Protein AF-A0A6H1L9D9-F1 (afdb_monomer)

Solvent-accessible surface area (backbone atoms only — not comparable to full-atom values): 4687 Å² total; per-residue (Å²): 108,57,56,79,69,70,66,35,45,81,39,63,31,92,90,43,74,90,46,70,43,78,47,63,68,87,80,39,68,64,56,53,52,49,52,52,50,50,52,61,62,52,44,66,84,49,66,82,51,54,70,72,55,48,53,48,50,51,52,53,53,55,57,46,46,75,74,68,52,80,82,82,78,86,126

Structure (mmCIF, N/CA/C/O backbone):
data_AF-A0A6H1L9D9-F1
#
_entry.id   AF-A0A6H1L9D9-F1
#
loop_
_atom_site.group_PDB
_atom_site.id
_atom_site.type_symbol
_atom_site.label_atom_id
_atom_site.label_alt_id
_atom_site.label_comp_id
_atom_site.label_asym_id
_atom_site.label_entity_id
_atom_site.label_seq_id
_atom_site.pdbx_PDB_ins_code
_atom_site.Cartn_x
_atom_site.Cartn_y
_atom_site.Cartn_z
_atom_site.occupancy
_atom_site.B_iso_or_equiv
_atom_site.auth_seq_id
_atom_site.auth_comp_id
_atom_site.auth_asym_id
_atom_site.auth_atom_id
_atom_site.pdbx_PDB_model_num
ATOM 1 N N . MET A 1 1 ? 8.021 -11.619 -12.541 1.00 82.31 1 MET A N 1
ATOM 2 C CA . MET A 1 1 ? 6.602 -11.519 -12.141 1.00 82.31 1 MET A CA 1
ATOM 3 C C . MET A 1 1 ? 5.946 -10.172 -12.482 1.00 82.31 1 MET A C 1
ATOM 5 O O . MET A 1 1 ? 5.112 -10.168 -13.368 1.00 82.31 1 MET A O 1
ATOM 9 N N . LEU A 1 2 ? 6.291 -9.020 -11.874 1.00 86.06 2 LEU A N 1
ATOM 10 C CA . LEU A 1 2 ? 5.580 -7.743 -12.155 1.00 86.06 2 LEU A CA 1
ATOM 11 C C . LEU A 1 2 ? 5.923 -7.093 -13.509 1.00 86.06 2 LEU A C 1
ATOM 13 O O . LEU A 1 2 ? 5.035 -6.596 -14.193 1.00 86.06 2 LEU A O 1
ATOM 17 N N . VAL A 1 3 ? 7.200 -7.131 -13.907 1.00 87.25 3 VAL A N 1
ATOM 18 C CA . VAL A 1 3 ? 7.645 -6.670 -15.239 1.00 87.25 3 VAL A CA 1
ATOM 19 C C . VAL A 1 3 ? 7.056 -7.556 -16.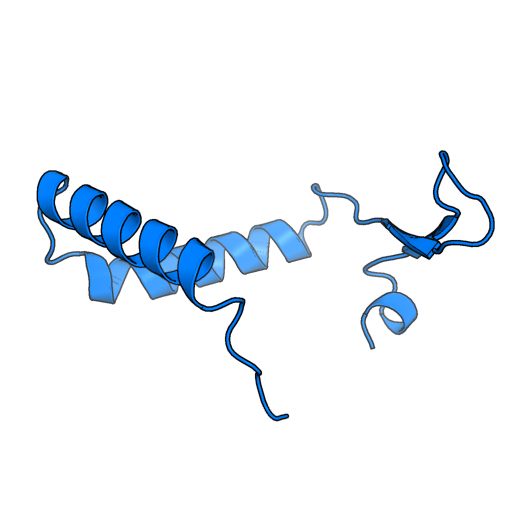339 1.00 87.25 3 VAL A C 1
ATOM 21 O O . VAL A 1 3 ? 6.567 -7.066 -17.344 1.00 87.25 3 VAL A O 1
ATOM 24 N N . GLU A 1 4 ? 7.049 -8.872 -16.119 1.00 88.19 4 GLU A N 1
ATOM 25 C CA . GLU A 1 4 ? 6.470 -9.855 -17.049 1.00 88.19 4 GLU A CA 1
ATOM 26 C C . GLU A 1 4 ? 4.952 -9.702 -17.188 1.00 88.19 4 GLU A C 1
ATOM 28 O O . GLU A 1 4 ? 4.413 -9.917 -18.267 1.00 88.19 4 GLU A O 1
ATOM 33 N N . ALA A 1 5 ? 4.268 -9.290 -16.117 1.00 84.88 5 ALA A N 1
ATOM 34 C CA . ALA A 1 5 ? 2.846 -8.960 -16.135 1.00 84.88 5 ALA A CA 1
ATOM 35 C C . ALA A 1 5 ? 2.547 -7.576 -16.748 1.00 84.88 5 ALA A C 1
ATOM 37 O O . ALA A 1 5 ? 1.385 -7.179 -16.800 1.00 84.88 5 ALA A O 1
ATOM 38 N N . GLY A 1 6 ? 3.569 -6.829 -17.187 1.00 85.88 6 GLY A N 1
ATOM 39 C CA . GLY A 1 6 ? 3.417 -5.505 -17.798 1.00 85.88 6 GLY A CA 1
ATOM 40 C C . GLY A 1 6 ? 2.960 -4.409 -16.832 1.00 85.88 6 GLY A C 1
ATOM 41 O O . GLY A 1 6 ? 2.460 -3.380 -17.272 1.00 85.88 6 GLY A O 1
ATOM 42 N N . LEU A 1 7 ? 3.096 -4.625 -15.521 1.00 84.88 7 LEU A N 1
ATOM 43 C CA . LEU A 1 7 ? 2.606 -3.696 -14.496 1.00 84.88 7 LEU A CA 1
ATOM 44 C C . LEU A 1 7 ? 3.632 -2.628 -14.115 1.00 84.88 7 LEU A C 1
ATOM 46 O O . LEU A 1 7 ? 3.271 -1.587 -13.574 1.00 84.88 7 LEU A O 1
ATOM 50 N N .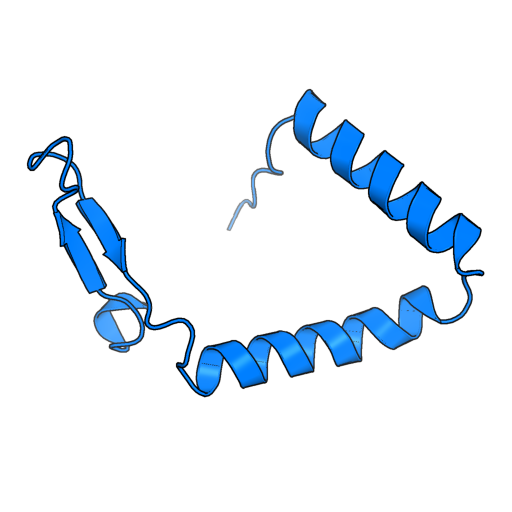 VAL A 1 8 ? 4.912 -2.902 -14.364 1.00 88.94 8 VAL A N 1
ATOM 51 C CA . VAL A 1 8 ? 6.020 -1.986 -14.092 1.00 88.94 8 VAL A CA 1
ATOM 52 C C . VAL A 1 8 ? 7.101 -2.141 -15.151 1.00 88.94 8 VAL A C 1
ATOM 54 O O . VAL A 1 8 ? 7.309 -3.231 -15.689 1.00 88.94 8 VAL A O 1
ATOM 57 N N . GLU A 1 9 ? 7.855 -1.076 -15.387 1.00 89.94 9 GLU A N 1
ATOM 58 C CA . GLU A 1 9 ? 8.983 -1.071 -16.315 1.00 89.94 9 GLU A CA 1
ATOM 59 C C . GLU A 1 9 ? 10.301 -0.813 -15.584 1.00 89.94 9 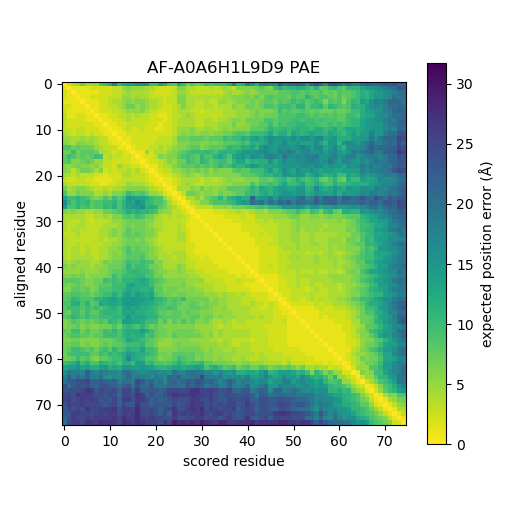GLU A C 1
ATOM 61 O O . GLU A 1 9 ? 10.360 -0.096 -14.585 1.00 89.94 9 GLU A O 1
ATOM 66 N N . ARG A 1 10 ? 11.397 -1.390 -16.083 1.00 90.31 10 ARG A N 1
ATOM 67 C CA . ARG A 1 10 ? 12.748 -1.080 -15.598 1.00 90.31 10 ARG A CA 1
ATOM 68 C C . ARG A 1 10 ? 13.333 0.033 -16.456 1.00 90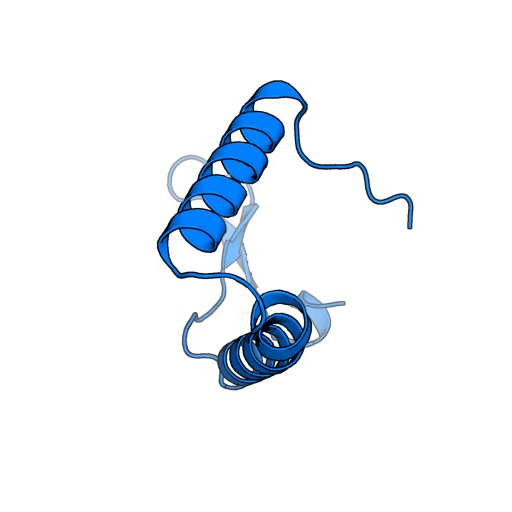.31 10 ARG A C 1
ATOM 70 O O . ARG A 1 10 ? 13.710 -0.213 -17.599 1.00 90.31 10 ARG A O 1
ATOM 77 N N . VAL A 1 11 ? 13.462 1.229 -15.894 1.00 90.81 11 VAL A N 1
ATOM 78 C CA . VAL A 1 11 ? 13.987 2.404 -16.604 1.00 90.81 11 VAL A CA 1
ATOM 79 C C . VAL A 1 11 ? 15.387 2.772 -16.099 1.00 90.81 11 VAL A C 1
ATOM 81 O O . VAL A 1 11 ? 15.673 2.584 -14.915 1.00 90.81 11 VAL A O 1
ATOM 84 N N . PRO A 1 12 ? 16.306 3.252 -16.958 1.00 91.12 12 PRO A N 1
ATOM 85 C CA . PRO A 1 12 ? 17.584 3.793 -16.503 1.00 91.12 12 PRO A CA 1
ATOM 86 C C . PRO A 1 12 ? 17.371 4.969 -15.554 1.00 91.12 12 PRO A C 1
ATOM 88 O O . PRO A 1 12 ? 16.509 5.811 -15.806 1.00 91.12 12 PRO A O 1
ATOM 91 N N . ASP A 1 13 ? 18.171 5.042 -14.495 1.00 87.88 13 ASP A N 1
ATOM 92 C CA . ASP A 1 13 ? 18.150 6.209 -13.618 1.00 87.88 13 ASP A CA 1
ATOM 93 C C . ASP A 1 13 ? 18.689 7.440 -14.388 1.00 87.88 13 ASP A C 1
ATOM 95 O O . ASP A 1 13 ? 19.738 7.345 -15.043 1.00 87.88 13 ASP A O 1
ATOM 99 N N . PRO A 1 14 ? 17.980 8.586 -14.377 1.00 85.25 14 PRO A N 1
ATOM 100 C CA . PRO A 1 14 ? 18.438 9.803 -15.042 1.00 85.25 14 PRO A CA 1
ATOM 101 C C . PRO A 1 14 ? 19.737 10.377 -14.452 1.00 85.25 14 PRO A C 1
ATOM 103 O O . PRO A 1 14 ? 20.476 11.035 -15.187 1.00 85.25 14 PRO A O 1
ATOM 106 N N . ALA A 1 15 ? 20.035 10.123 -13.174 1.00 87.75 15 ALA A N 1
ATOM 107 C CA . ALA A 1 15 ? 21.259 10.555 -12.499 1.00 87.75 15 ALA A CA 1
ATOM 108 C C . ALA A 1 15 ? 22.439 9.590 -12.727 1.00 87.75 15 ALA A C 1
ATOM 110 O O . ALA A 1 15 ? 23.583 10.036 -12.803 1.00 87.75 15 ALA A O 1
ATOM 111 N N . ASP A 1 16 ? 22.174 8.291 -12.900 1.00 87.94 16 ASP A N 1
ATOM 112 C CA . ASP A 1 16 ? 23.181 7.296 -13.290 1.00 87.94 16 ASP A CA 1
ATOM 113 C C . ASP A 1 16 ? 22.592 6.209 -14.201 1.00 87.94 16 ASP A C 1
ATOM 115 O O . ASP A 1 16 ? 21.955 5.248 -13.769 1.00 87.94 16 ASP A O 1
ATOM 119 N N . ARG A 1 17 ? 22.916 6.286 -15.495 1.00 85.44 17 ARG A N 1
ATOM 120 C CA . ARG A 1 17 ? 22.424 5.339 -16.508 1.00 85.44 17 ARG A CA 1
ATOM 121 C C . ARG A 1 17 ? 22.915 3.900 -16.320 1.00 85.44 17 ARG A C 1
ATOM 123 O O . ARG A 1 17 ? 22.472 3.021 -17.067 1.00 85.44 17 ARG A O 1
ATOM 130 N N . ARG A 1 18 ? 23.828 3.624 -15.384 1.00 87.44 18 ARG A N 1
ATOM 131 C CA . ARG A 1 18 ? 24.232 2.257 -15.004 1.00 87.44 18 ARG A CA 1
ATOM 132 C C . ARG A 1 18 ? 23.237 1.613 -14.038 1.00 87.44 18 ARG A C 1
ATOM 134 O O . ARG A 1 18 ? 23.139 0.388 -14.008 1.00 87.44 18 ARG A O 1
ATOM 141 N N . VAL A 1 19 ? 22.461 2.416 -13.319 1.00 90.88 19 VAL A N 1
ATOM 142 C CA . VAL A 1 19 ? 21.418 1.972 -12.390 1.00 90.88 19 VAL A CA 1
ATOM 143 C C . VAL A 1 19 ? 20.082 1.808 -13.134 1.00 90.88 19 VAL A C 1
ATOM 145 O O . VAL A 1 19 ? 19.850 2.395 -14.198 1.00 90.88 19 VAL A O 1
ATOM 148 N N . ARG A 1 20 ? 19.206 0.934 -12.625 1.00 87.56 20 ARG A N 1
ATOM 149 C CA . ARG A 1 20 ? 17.851 0.702 -13.154 1.00 87.56 20 ARG A CA 1
ATOM 150 C C . ARG A 1 20 ? 16.816 0.916 -12.054 1.00 87.56 20 ARG A C 1
ATOM 152 O O . ARG A 1 20 ? 16.737 0.110 -11.126 1.00 87.56 20 ARG A O 1
ATOM 159 N N . GLY A 1 21 ? 16.006 1.957 -12.200 1.00 87.56 21 GLY A N 1
ATOM 160 C CA . GLY A 1 21 ? 14.811 2.182 -11.395 1.00 87.56 21 GLY A CA 1
ATOM 161 C C . GLY A 1 21 ? 13.640 1.314 -11.853 1.00 87.56 21 GLY A C 1
ATOM 162 O O . GLY A 1 21 ? 13.709 0.622 -12.874 1.00 87.56 21 GLY A O 1
ATOM 163 N N . VAL A 1 22 ? 12.558 1.350 -11.082 1.00 89.19 22 VAL A N 1
ATOM 164 C CA . VAL A 1 22 ? 11.267 0.762 -11.450 1.00 89.19 22 VAL A CA 1
ATOM 165 C C . VAL A 1 22 ? 10.294 1.913 -11.661 1.00 89.19 22 VAL A C 1
ATOM 167 O O . VAL A 1 22 ? 10.086 2.708 -10.750 1.00 89.19 22 VAL A O 1
ATOM 170 N N . ALA A 1 23 ? 9.734 2.015 -12.860 1.00 87.25 23 ALA A N 1
ATOM 171 C CA . ALA A 1 23 ? 8.677 2.956 -13.183 1.00 87.25 23 ALA A CA 1
ATOM 172 C C . ALA A 1 23 ? 7.326 2.244 -13.113 1.00 87.25 23 ALA A C 1
ATOM 174 O O . ALA A 1 23 ? 7.162 1.138 -13.630 1.00 87.25 23 ALA A O 1
ATOM 175 N N . ILE A 1 24 ? 6.366 2.904 -12.479 1.00 85.12 24 ILE A N 1
ATOM 176 C CA . ILE A 1 24 ? 4.959 2.521 -12.459 1.00 85.12 24 ILE A CA 1
ATOM 177 C C . ILE A 1 24 ? 4.144 3.754 -12.841 1.00 85.12 24 ILE A C 1
ATOM 179 O O . ILE A 1 24 ? 4.472 4.864 -12.418 1.00 85.12 24 ILE A O 1
ATOM 183 N N . ASP A 1 25 ? 3.086 3.576 -13.629 1.00 77.44 25 ASP A N 1
ATOM 184 C CA . ASP A 1 25 ? 2.070 4.616 -13.741 1.00 77.44 25 ASP A CA 1
ATOM 185 C C . ASP A 1 25 ? 1.222 4.563 -12.465 1.00 77.44 25 ASP A C 1
ATOM 187 O O . ASP A 1 25 ? 0.451 3.624 -12.251 1.00 77.44 25 ASP A O 1
ATOM 191 N N . ALA A 1 26 ? 1.368 5.560 -11.591 1.00 63.25 26 ALA A N 1
ATOM 192 C CA . ALA A 1 26 ? 0.596 5.659 -10.352 1.00 63.25 26 ALA A CA 1
ATOM 193 C C . ALA A 1 26 ? -0.929 5.685 -10.600 1.00 63.25 26 ALA A C 1
ATOM 195 O O . ALA A 1 26 ? -1.712 5.489 -9.677 1.00 63.25 26 ALA A O 1
ATOM 196 N N . ARG A 1 27 ? -1.374 5.884 -11.850 1.00 60.78 27 ARG A N 1
ATOM 197 C CA . ARG A 1 27 ? -2.785 5.836 -12.251 1.00 60.78 27 ARG A CA 1
ATOM 198 C C . ARG A 1 27 ? -3.272 4.455 -12.692 1.00 60.78 27 ARG A C 1
ATOM 200 O O . ARG A 1 27 ? -4.401 4.328 -13.177 1.00 60.78 27 ARG A O 1
ATOM 207 N N . THR A 1 28 ? -2.452 3.414 -12.568 1.00 77.69 28 THR A N 1
ATOM 208 C CA . THR A 1 28 ? -2.872 2.070 -12.970 1.00 77.69 28 THR A CA 1
ATOM 209 C C . THR A 1 28 ? -4.064 1.645 -12.111 1.00 77.69 28 THR A C 1
ATOM 211 O O . THR A 1 28 ? -3.968 1.616 -10.888 1.00 77.69 28 THR A O 1
ATOM 214 N N . ARG A 1 29 ? -5.192 1.275 -12.736 1.00 81.00 29 ARG A N 1
ATOM 215 C CA . ARG A 1 29 ? -6.416 0.834 -12.029 1.00 81.00 29 ARG A CA 1
ATOM 216 C C . ARG A 1 29 ? -6.156 -0.277 -11.006 1.00 81.00 29 ARG A C 1
ATOM 218 O O . ARG A 1 29 ? -6.862 -0.365 -10.011 1.00 81.00 29 ARG A O 1
ATOM 225 N N . LEU A 1 30 ? -5.146 -1.110 -11.259 1.00 85.12 30 LEU A N 1
ATOM 226 C CA . LEU A 1 30 ? -4.718 -2.154 -10.338 1.00 85.12 30 LEU A CA 1
ATOM 227 C C . LEU A 1 30 ? -4.161 -1.581 -9.030 1.00 85.12 30 LEU A C 1
ATOM 229 O O . LEU A 1 30 ? -4.530 -2.074 -7.974 1.00 85.12 30 LEU A O 1
ATOM 233 N N . LEU A 1 31 ? -3.315 -0.547 -9.092 1.00 87.19 31 LEU A N 1
ATOM 234 C CA . LEU A 1 31 ? -2.748 0.076 -7.895 1.00 87.19 31 LEU A CA 1
ATOM 235 C C . LEU A 1 31 ? -3.860 0.670 -7.028 1.00 87.19 31 LEU A C 1
ATOM 237 O O . LEU A 1 31 ? -3.933 0.350 -5.849 1.00 87.19 31 LEU A O 1
ATOM 241 N N . VAL A 1 32 ? -4.783 1.413 -7.647 1.00 88.75 32 VAL A N 1
ATOM 242 C CA . VAL A 1 32 ? -5.956 1.979 -6.962 1.00 88.75 32 VAL A CA 1
ATOM 243 C C . VAL A 1 32 ? -6.793 0.880 -6.301 1.00 88.75 32 VAL A C 1
ATOM 245 O O . VAL A 1 32 ? -7.110 0.969 -5.123 1.00 88.75 32 VAL A O 1
ATOM 248 N N . SER A 1 33 ? -7.096 -0.201 -7.026 1.00 89.81 33 SER A N 1
ATOM 249 C CA . SER A 1 33 ? -7.866 -1.322 -6.472 1.00 89.81 33 SER A CA 1
ATOM 250 C C . SER A 1 33 ? -7.144 -2.018 -5.314 1.00 89.81 33 SER A C 1
ATOM 252 O O . SER A 1 33 ? -7.789 -2.448 -4.356 1.00 89.81 33 SER A O 1
ATOM 254 N N . CYS A 1 34 ? -5.816 -2.136 -5.381 1.00 90.94 34 CYS A N 1
ATOM 255 C CA . CYS A 1 34 ? -5.021 -2.670 -4.282 1.00 90.94 34 CYS A CA 1
ATOM 256 C C . CYS A 1 34 ? -5.053 -1.740 -3.062 1.00 90.94 34 CYS A C 1
ATOM 258 O O . CYS A 1 34 ? -5.264 -2.228 -1.956 1.00 90.94 34 CYS A O 1
ATOM 260 N N . GLU A 1 35 ? -4.891 -0.430 -3.250 1.00 91.19 35 GLU A N 1
ATOM 261 C CA . GLU A 1 35 ? -4.949 0.571 -2.174 1.00 91.19 35 GLU A CA 1
ATOM 262 C C . GLU A 1 35 ? -6.321 0.598 -1.489 1.00 91.19 35 GLU A C 1
ATOM 264 O O . GLU A 1 35 ? -6.398 0.619 -0.260 1.00 91.19 35 GLU A O 1
ATOM 269 N N . GLU A 1 36 ? -7.406 0.523 -2.262 1.00 92.62 36 GLU A N 1
ATOM 270 C CA . GLU A 1 36 ? -8.773 0.421 -1.739 1.00 92.62 36 GLU A CA 1
ATOM 271 C C . GLU A 1 36 ? -8.976 -0.865 -0.927 1.00 92.62 36 GLU A C 1
ATOM 273 O O . GLU A 1 36 ? -9.553 -0.829 0.160 1.00 92.62 36 GLU A O 1
ATOM 278 N N . CYS A 1 37 ? -8.473 -2.000 -1.424 1.00 94.06 37 CYS A N 1
ATOM 279 C CA . CYS A 1 37 ? -8.554 -3.284 -0.730 1.00 94.06 37 CYS A CA 1
ATOM 280 C C . CYS A 1 37 ? -7.797 -3.251 0.604 1.00 94.06 37 CYS A C 1
ATOM 282 O O . CYS A 1 37 ? -8.343 -3.643 1.634 1.00 94.06 37 CYS A O 1
ATOM 284 N N . VAL A 1 38 ? -6.565 -2.734 0.593 1.00 93.69 38 VAL A N 1
ATOM 285 C CA . VAL A 1 38 ? -5.744 -2.571 1.800 1.00 93.69 38 VAL A CA 1
ATOM 286 C C . VAL A 1 38 ? -6.453 -1.665 2.798 1.00 93.69 38 VAL A C 1
ATOM 288 O O . VAL A 1 38 ? -6.656 -2.070 3.937 1.00 93.69 38 VAL A O 1
ATOM 291 N N . THR A 1 39 ? -6.926 -0.500 2.354 1.00 91.19 39 THR A N 1
ATOM 292 C CA . THR A 1 39 ? -7.649 0.450 3.210 1.00 91.19 39 THR A CA 1
ATOM 293 C C . THR A 1 39 ? -8.892 -0.187 3.833 1.00 91.19 39 THR A C 1
ATOM 295 O O . THR A 1 39 ? -9.153 -0.014 5.022 1.00 91.19 39 THR A O 1
ATOM 298 N N . GLY A 1 4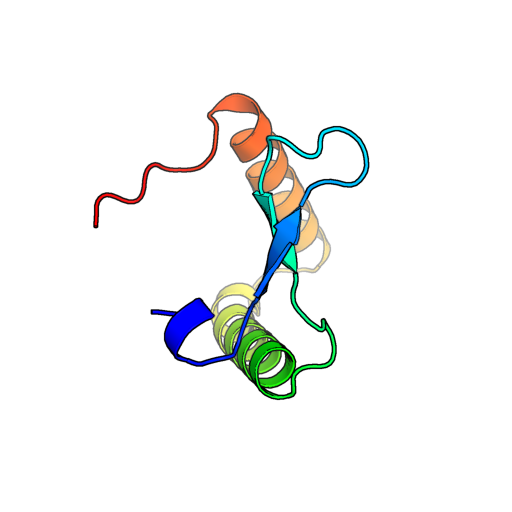0 ? -9.655 -0.959 3.053 1.00 91.94 40 GLY A N 1
ATOM 299 C CA . GLY A 1 40 ? -10.834 -1.668 3.547 1.00 91.94 40 GLY A CA 1
ATOM 300 C C . GLY A 1 40 ? -10.504 -2.720 4.609 1.00 91.94 40 GLY A C 1
ATOM 301 O O . GLY A 1 40 ? -11.235 -2.849 5.588 1.00 91.94 40 GLY A O 1
ATOM 302 N N . ILE A 1 41 ? -9.397 -3.445 4.438 1.00 93.31 41 ILE A N 1
ATOM 303 C CA . ILE A 1 41 ? -8.924 -4.443 5.407 1.00 93.31 41 ILE A CA 1
ATOM 304 C C . ILE A 1 41 ? -8.371 -3.771 6.669 1.00 93.31 41 ILE A C 1
ATOM 306 O O . ILE A 1 41 ? -8.596 -4.273 7.766 1.00 93.31 41 ILE A O 1
ATOM 310 N N . GLU A 1 42 ? -7.662 -2.651 6.535 1.00 90.50 42 GLU A N 1
ATOM 311 C CA . GLU A 1 42 ? -7.069 -1.915 7.658 1.00 90.50 42 GLU A CA 1
ATOM 312 C C . GLU A 1 42 ? -8.112 -1.169 8.499 1.00 90.50 42 GLU A C 1
ATOM 314 O O . GLU A 1 42 ? -7.893 -0.943 9.689 1.00 90.50 42 GLU A O 1
ATOM 319 N N . ALA A 1 43 ? -9.263 -0.824 7.918 1.00 88.50 43 ALA A N 1
ATOM 320 C CA . ALA A 1 43 ? -10.308 -0.078 8.610 1.00 88.50 43 ALA A CA 1
ATOM 321 C C . ALA A 1 43 ? -10.902 -0.833 9.812 1.00 88.50 43 ALA A C 1
ATOM 323 O O . ALA A 1 43 ? -11.099 -0.227 10.860 1.00 88.50 43 ALA A O 1
ATOM 324 N N . ASP A 1 44 ? -11.165 -2.136 9.687 1.00 89.62 44 ASP A N 1
ATOM 325 C CA . ASP A 1 44 ? -11.779 -2.958 10.745 1.00 89.62 44 ASP A CA 1
ATOM 326 C C . ASP A 1 44 ? -10.913 -3.088 12.018 1.00 89.62 44 ASP A C 1
ATOM 328 O O . ASP A 1 44 ? -11.383 -2.748 13.104 1.00 89.62 44 ASP A O 1
ATOM 332 N N . PRO A 1 45 ? -9.624 -3.477 11.952 1.00 87.56 45 PRO A N 1
ATOM 333 C CA . PRO A 1 45 ? -8.789 -3.561 13.149 1.00 87.56 45 PRO A CA 1
ATOM 334 C C . PRO A 1 45 ? -8.504 -2.192 13.784 1.00 87.56 45 PRO A C 1
ATOM 336 O O . PRO A 1 45 ? -8.223 -2.125 14.981 1.00 87.56 45 PRO A O 1
ATOM 339 N N . LEU A 1 46 ? -8.564 -1.106 13.006 1.00 89.06 46 LEU A N 1
ATOM 340 C CA . LEU A 1 46 ? -8.304 0.252 13.489 1.00 89.06 46 LEU A CA 1
ATOM 341 C C . LEU A 1 46 ? -9.574 0.991 13.936 1.00 89.06 46 LEU A C 1
ATOM 343 O O . LEU A 1 46 ? -9.462 2.028 14.589 1.00 89.06 46 LEU A O 1
ATOM 347 N N . SER A 1 47 ? -10.775 0.467 13.663 1.00 89.12 47 SER A N 1
ATOM 348 C CA . SER A 1 47 ? -12.038 1.179 13.918 1.00 89.12 47 SER A CA 1
ATOM 349 C C . SER A 1 47 ? -12.313 1.447 15.400 1.00 89.12 47 SER A C 1
ATOM 351 O O . SER A 1 47 ? -13.140 2.293 15.733 1.00 89.12 47 SER A O 1
ATOM 353 N N . GLY A 1 48 ? -11.666 0.701 16.298 1.00 91.88 48 GLY A N 1
ATOM 354 C CA . GLY A 1 48 ? -11.789 0.870 17.747 1.00 91.88 48 GLY A CA 1
ATOM 355 C C . GLY A 1 48 ? -10.915 1.981 18.331 1.00 91.88 48 GLY A C 1
ATOM 356 O O . GLY A 1 48 ? -11.045 2.275 19.519 1.00 91.88 48 GLY A O 1
ATOM 357 N N . LEU A 1 49 ? -10.026 2.580 17.535 1.00 91.88 49 LEU A N 1
ATOM 358 C CA . LEU A 1 49 ? -9.086 3.589 18.010 1.00 91.88 49 LEU A CA 1
ATOM 359 C C . LEU A 1 49 ? -9.663 5.001 17.842 1.00 91.88 49 LEU A C 1
ATOM 361 O O . LEU A 1 49 ? -10.045 5.389 16.736 1.00 91.88 49 LEU A O 1
ATOM 365 N N . PRO A 1 50 ? -9.678 5.821 18.906 1.00 93.88 50 PRO A N 1
ATOM 366 C CA . PRO A 1 50 ? -9.837 7.260 18.775 1.00 93.88 50 PRO A CA 1
ATOM 367 C C . PRO A 1 50 ? -8.753 7.845 17.864 1.00 93.88 50 PRO A C 1
ATOM 369 O O . PRO A 1 50 ? -7.601 7.420 17.905 1.00 93.88 50 PRO A O 1
ATOM 372 N N . GLU A 1 51 ? -9.096 8.893 17.115 1.00 89.31 51 GLU A N 1
ATOM 373 C CA . GLU A 1 51 ? -8.193 9.564 16.164 1.00 89.31 51 GLU A CA 1
ATOM 374 C C . GLU A 1 51 ? -6.812 9.894 16.764 1.00 89.31 51 GLU A C 1
ATOM 376 O O . GLU A 1 51 ? -5.774 9.658 16.154 1.00 89.31 51 GLU A O 1
ATOM 381 N N . VAL A 1 52 ? -6.786 10.381 18.008 1.00 92.31 52 VAL A N 1
ATOM 382 C CA . VAL A 1 52 ? -5.543 10.725 18.719 1.00 92.31 52 VAL A CA 1
ATOM 383 C C . VAL A 1 52 ? -4.669 9.490 18.980 1.00 92.31 52 VAL A C 1
ATOM 385 O O . VAL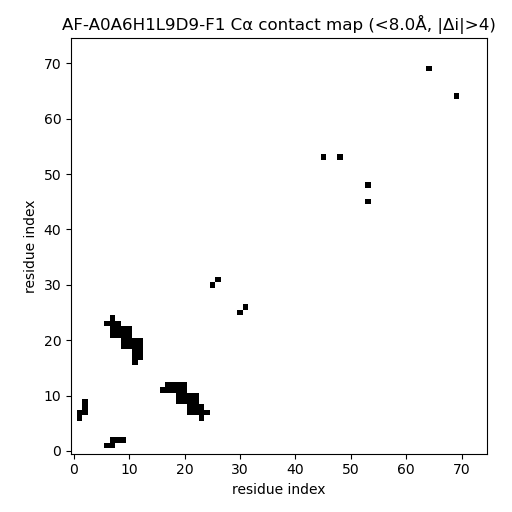 A 1 52 ? -3.444 9.564 18.878 1.00 92.31 52 VAL A O 1
ATOM 388 N N . GLU A 1 53 ? -5.275 8.346 19.296 1.00 92.94 53 GLU A N 1
ATOM 389 C CA . GLU A 1 53 ? -4.552 7.092 19.531 1.00 92.94 53 GLU A CA 1
ATOM 390 C C . GLU A 1 53 ? -4.050 6.485 18.219 1.00 92.94 53 GLU A C 1
ATOM 392 O O . GLU A 1 53 ? -2.919 6.001 18.164 1.00 92.94 53 GLU A O 1
ATOM 397 N N . ALA A 1 54 ? -4.838 6.583 17.145 1.00 91.00 54 ALA A N 1
ATOM 398 C CA . ALA A 1 54 ? -4.416 6.181 15.807 1.00 91.00 54 ALA A CA 1
ATOM 399 C C . ALA A 1 54 ? -3.189 6.990 15.342 1.00 91.00 54 ALA A C 1
ATOM 401 O O . ALA A 1 54 ? -2.195 6.416 14.893 1.00 91.00 54 ALA A O 1
ATOM 402 N N . GLN A 1 55 ? -3.198 8.312 15.538 1.00 90.56 55 GLN A N 1
ATOM 403 C CA . GLN A 1 55 ? -2.052 9.177 15.229 1.00 90.56 55 GLN A CA 1
ATOM 404 C C . GLN A 1 55 ? -0.814 8.824 16.062 1.00 90.56 55 GLN A C 1
ATOM 406 O O . GLN A 1 55 ? 0.308 8.804 15.544 1.00 90.56 55 GLN A O 1
ATOM 411 N N . PHE A 1 56 ? -1.000 8.503 17.345 1.00 91.69 56 PHE A N 1
ATOM 412 C CA . PHE A 1 56 ? 0.096 8.067 18.206 1.00 91.69 56 PHE A CA 1
ATOM 413 C C . PHE A 1 56 ? 0.680 6.718 17.763 1.00 91.69 56 PHE A C 1
ATOM 415 O O . PHE A 1 56 ? 1.902 6.565 17.705 1.00 91.69 56 PHE A O 1
ATOM 422 N N . LEU A 1 57 ? -0.168 5.761 17.378 1.00 89.31 57 LEU A N 1
ATOM 423 C CA . LEU A 1 57 ? 0.258 4.476 16.824 1.00 89.31 57 LEU A CA 1
ATOM 424 C C . LEU A 1 57 ? 1.091 4.664 15.548 1.00 89.31 57 LEU A C 1
ATOM 426 O O . LEU A 1 57 ? 2.168 4.076 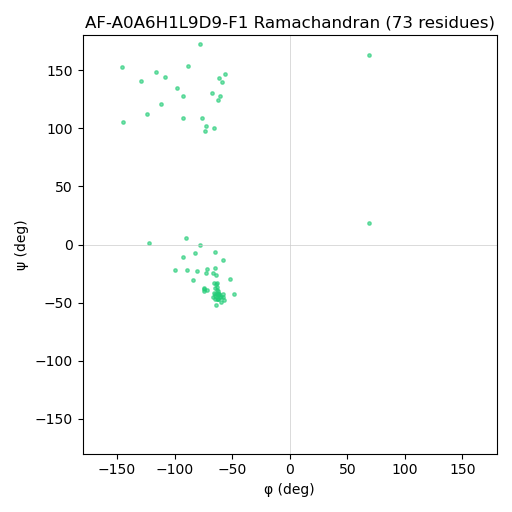15.433 1.00 89.31 57 LEU A O 1
ATOM 430 N N . VAL A 1 58 ? 0.652 5.532 14.630 1.00 90.62 58 VAL A N 1
ATOM 431 C CA . VAL A 1 58 ? 1.412 5.883 13.416 1.00 90.62 58 VAL A CA 1
ATOM 432 C C . VAL A 1 58 ? 2.784 6.448 13.778 1.00 90.62 58 VAL A C 1
ATOM 434 O O . VAL A 1 58 ? 3.793 6.020 13.209 1.00 90.62 58 VAL A O 1
ATOM 437 N N . ALA A 1 59 ? 2.854 7.361 14.749 1.00 89.19 59 ALA A N 1
ATOM 438 C CA . ALA A 1 59 ? 4.118 7.942 15.193 1.00 89.19 59 ALA A CA 1
ATOM 439 C C . ALA A 1 59 ? 5.073 6.881 15.771 1.00 89.19 59 ALA A C 1
ATOM 441 O O . ALA A 1 59 ? 6.260 6.875 15.436 1.00 89.19 59 ALA A O 1
ATOM 442 N N . LEU A 1 60 ? 4.561 5.949 16.583 1.00 89.81 60 LEU A N 1
ATOM 443 C CA . LEU A 1 60 ? 5.351 4.858 17.162 1.00 89.81 60 LEU A CA 1
ATOM 444 C C . LEU A 1 60 ? 5.879 3.889 16.102 1.00 89.81 60 LEU A C 1
ATOM 446 O O . LEU A 1 60 ? 7.061 3.533 16.128 1.00 89.81 60 LEU A O 1
ATOM 450 N N . VAL A 1 61 ? 5.022 3.466 15.169 1.00 87.50 61 VAL A N 1
ATOM 451 C CA . VAL A 1 61 ? 5.418 2.556 14.087 1.00 87.50 61 VAL A CA 1
ATOM 452 C C . VAL A 1 61 ? 6.463 3.232 13.206 1.00 87.50 61 VAL A C 1
ATOM 454 O O . VAL A 1 61 ? 7.514 2.639 12.979 1.00 87.50 61 VAL A O 1
ATOM 457 N N . THR A 1 62 ? 6.236 4.488 12.809 1.00 86.12 62 THR A N 1
ATOM 458 C CA . THR A 1 62 ? 7.155 5.257 11.951 1.00 86.12 62 THR A CA 1
ATOM 459 C C . THR A 1 62 ? 8.516 5.477 12.615 1.00 86.12 62 THR A C 1
ATOM 461 O O . THR A 1 62 ? 9.558 5.297 11.984 1.00 86.12 62 THR A O 1
ATOM 464 N N . ALA A 1 63 ? 8.544 5.815 13.908 1.00 80.56 63 ALA A N 1
ATOM 465 C CA . ALA A 1 63 ? 9.795 5.968 14.653 1.00 80.56 63 ALA A CA 1
ATOM 466 C C . ALA A 1 63 ? 10.575 4.643 14.767 1.00 80.56 63 ALA A C 1
ATOM 468 O O . ALA A 1 63 ? 11.811 4.631 14.739 1.00 80.56 63 ALA A O 1
ATOM 469 N N . ARG A 1 64 ? 9.866 3.511 14.863 1.00 63.97 64 ARG A N 1
ATOM 470 C CA . ARG A 1 64 ? 10.484 2.183 14.933 1.00 63.97 64 ARG A CA 1
ATOM 471 C C . ARG A 1 64 ? 11.045 1.711 13.591 1.00 63.97 64 ARG A C 1
ATOM 473 O O . ARG A 1 64 ? 12.127 1.124 13.564 1.00 63.97 64 ARG A O 1
ATOM 480 N N . THR A 1 65 ? 10.373 1.992 12.476 1.00 57.81 65 THR A N 1
ATOM 481 C CA . THR A 1 65 ? 10.900 1.667 11.137 1.00 57.81 65 THR A CA 1
ATOM 482 C C . THR A 1 65 ? 12.186 2.430 10.828 1.00 57.81 65 THR A C 1
ATOM 484 O O . THR A 1 65 ? 13.082 1.875 10.193 1.00 57.81 65 THR A O 1
ATOM 487 N N . LEU A 1 66 ? 12.329 3.658 11.335 1.00 56.38 66 LEU A N 1
ATOM 488 C CA . LEU A 1 66 ? 13.557 4.450 11.189 1.00 56.38 66 LEU A CA 1
ATOM 489 C C . LEU A 1 66 ? 14.733 3.930 12.036 1.00 56.38 66 LEU A C 1
ATOM 491 O O . LEU A 1 66 ? 15.881 4.226 11.716 1.00 56.38 66 LEU A O 1
ATOM 495 N N . THR A 1 67 ? 14.476 3.155 13.096 1.00 56.97 67 THR A N 1
ATOM 496 C CA . THR A 1 67 ? 15.514 2.683 14.035 1.00 56.97 67 THR A CA 1
ATOM 497 C C . THR A 1 67 ? 15.982 1.248 13.790 1.00 56.97 67 THR A C 1
ATOM 499 O O . THR A 1 67 ? 17.102 0.918 14.176 1.00 56.97 67 THR A O 1
ATOM 502 N N . HIS A 1 68 ? 15.189 0.402 13.122 1.00 55.69 68 HIS A N 1
ATOM 503 C CA . HIS A 1 68 ? 15.533 -1.016 12.919 1.00 55.69 68 HIS A CA 1
ATOM 504 C C . HIS A 1 68 ? 15.606 -1.489 11.457 1.00 55.69 68 HIS A C 1
ATOM 506 O O . HIS A 1 68 ? 15.935 -2.651 11.226 1.00 55.69 68 HIS A O 1
ATOM 512 N N . GLY A 1 69 ? 15.386 -0.611 10.471 1.00 54.59 69 GLY A N 1
ATOM 513 C CA . GLY A 1 69 ? 15.326 -1.007 9.059 1.00 54.59 69 GLY A CA 1
ATOM 514 C C . GLY A 1 69 ? 14.075 -1.847 8.741 1.00 54.59 69 GLY A C 1
ATOM 515 O O . GLY A 1 69 ? 13.399 -2.326 9.655 1.00 54.59 69 GLY A O 1
ATOM 516 N N . PRO A 1 70 ? 13.700 -1.994 7.456 1.00 53.88 70 PRO A N 1
ATOM 517 C CA . PRO A 1 70 ? 12.502 -2.743 7.086 1.00 53.88 70 PRO A CA 1
ATOM 518 C C . PRO A 1 70 ? 12.622 -4.213 7.527 1.00 53.88 70 PRO A C 1
ATOM 520 O O . PRO A 1 70 ? 13.714 -4.780 7.441 1.00 53.88 70 PRO A O 1
ATOM 523 N N . PRO A 1 71 ? 11.526 -4.851 7.983 1.00 52.12 71 PRO A N 1
ATOM 524 C CA . PRO A 1 71 ? 11.556 -6.255 8.368 1.00 52.12 71 PRO A CA 1
ATOM 525 C C . PRO A 1 71 ? 11.954 -7.115 7.165 1.00 52.12 71 PRO A C 1
ATOM 527 O O . PRO A 1 71 ? 11.359 -7.021 6.090 1.00 52.12 71 PRO A O 1
ATOM 530 N N . THR A 1 72 ? 12.967 -7.959 7.348 1.00 45.09 72 THR A N 1
ATOM 531 C CA . THR A 1 72 ? 13.382 -8.949 6.355 1.00 45.09 72 THR A CA 1
ATOM 532 C C . THR A 1 72 ? 12.257 -9.970 6.193 1.00 45.09 72 THR A C 1
ATOM 534 O O . THR A 1 72 ? 12.087 -10.858 7.027 1.00 45.09 72 THR A O 1
ATOM 537 N N . LEU A 1 73 ? 11.452 -9.835 5.139 1.00 42.50 73 LEU A N 1
ATOM 538 C CA . LEU A 1 73 ? 10.499 -10.870 4.748 1.00 42.50 73 LEU A CA 1
ATOM 539 C C . LEU A 1 73 ? 11.291 -12.033 4.146 1.00 42.50 73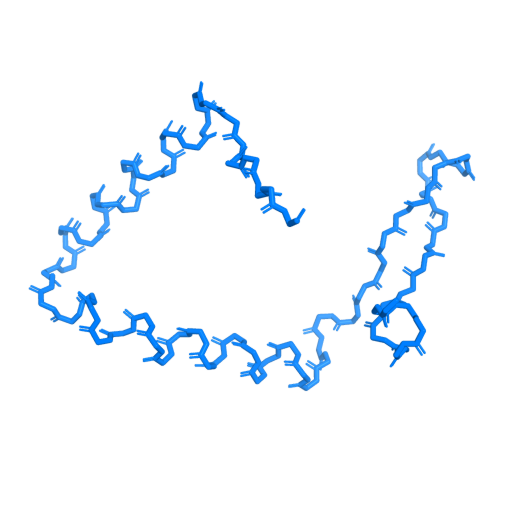 LEU A C 1
ATOM 541 O O . LEU A 1 73 ? 11.760 -11.958 3.011 1.00 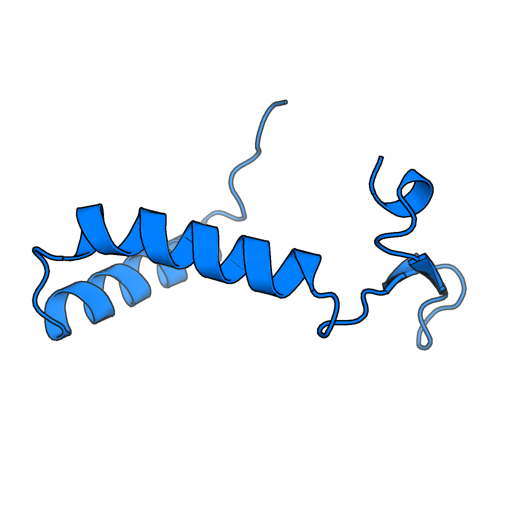42.50 73 LEU A O 1
ATOM 545 N N . HIS A 1 74 ? 11.470 -13.093 4.931 1.00 40.00 74 HIS A N 1
ATOM 546 C CA . HIS A 1 74 ? 11.914 -14.381 4.414 1.00 40.00 74 HIS A CA 1
ATOM 547 C C . HIS A 1 74 ? 10.738 -15.013 3.660 1.00 40.00 74 HIS A C 1
ATOM 549 O O . HIS A 1 74 ? 9.820 -15.549 4.278 1.00 40.00 74 HIS A O 1
ATOM 555 N N . LEU A 1 75 ? 10.755 -14.855 2.334 1.00 44.41 75 LEU A N 1
ATOM 556 C CA . LEU A 1 75 ? 9.985 -15.668 1.392 1.00 44.41 75 LEU A CA 1
ATOM 557 C C . LEU A 1 75 ? 10.678 -17.017 1.185 1.00 44.41 75 LEU A C 1
ATOM 559 O O . LEU A 1 75 ? 11.930 -17.018 1.117 1.00 44.41 75 LEU A O 1
#

Nearest PDB structures (foldseek):
  3q5f-assembly1_B  TM=7.479E-01  e=1.441E-02  Salmonella enterica subsp. enterica serovar Typhimurium
  7kua-assembly1_A-2  TM=7.490E-01  e=4.230E-02  Pseudomonas putida
  2nnn-assembly4_G  TM=6.896E-01  e=3.697E-02  Pseudomonas aeruginosa
  6pcp-assembly2_C  TM=7.365E-01  e=9.484E-02  Bordetella pertussis
  7dvt-assembly1_A  TM=4.833E-01  e=3.457E-02  Streptococcus agalactiae NEM316

Foldseek 3Di:
DCVVVVQWDFDQDPVGSVDTDIDGDCPPVVNVVVVVVVCVVVCVVCVPDDPVVVVVVVVVVVVVCVVPPDDPPDD

Mean predicted aligned error: 9.4 Å

Secondary structure (DSSP, 8-state):
-TTTTTS-EEEE-SS-TTSEEEE--TT-HHHHHHHHHHHHHHHHHHTTS-HHHHHHHHHHHHHHHHHH-S-----

pLDDT: mean 81.95, std 14.41, range [40.0, 94.06]

Radius of gyration: 17.37 Å; Cα contacts (8 Å, |Δi|>4): 35; chains: 1; bounding box: 36×26×37 Å

Sequence (75 aa):
MLVEAGLVERVPDPADRRVRGVAIDARTRLLVSCEECVTGIEADPLSGLPEVEAQFLVALVTARTLTHGPPTLHL